Protein AF-A0A820KMX6-F1 (afdb_monomer)

Foldseek 3Di:
DVPDDVVRVVPDPDDDPPPDVVVVVVVVVVVVVVVVVVVVVVVVVVVVVVVVVVVVVVVVVVD

Sequence (63 aa):
GIQGTDVAKQASDIILVDDNLYSIINAIMWSRNLYDSIAKFLQFQLTINIVVALCVFIGACIV

pLDDT: mean 83.45, std 12.1, range [51.72, 96.69]

Structure (mmCIF, N/CA/C/O backbone):
data_AF-A0A820KMX6-F1
#
_entry.id   AF-A0A820KMX6-F1
#
loop_
_atom_site.group_PDB
_atom_site.id
_atom_site.type_symbol
_atom_site.label_atom_id
_atom_site.label_alt_id
_atom_site.label_comp_id
_atom_site.label_asym_id
_atom_site.label_entity_id
_atom_site.label_seq_id
_atom_site.pdbx_PDB_ins_code
_atom_site.Cartn_x
_atom_site.Cartn_y
_atom_site.Cartn_z
_atom_site.occupancy
_atom_site.B_iso_or_equiv
_atom_site.auth_seq_id
_atom_site.auth_comp_id
_atom_site.auth_asym_id
_atom_site.auth_atom_id
_atom_site.pdbx_PDB_model_num
ATOM 1 N N . GLY A 1 1 ? -20.574 -5.653 20.981 1.00 51.72 1 GLY A N 1
ATOM 2 C CA . GLY A 1 1 ? -20.388 -5.699 22.432 1.00 51.72 1 GLY A CA 1
ATOM 3 C C . GLY A 1 1 ? -21.405 -6.561 23.131 1.00 51.72 1 GLY A C 1
ATOM 4 O O . GLY A 1 1 ? -22.457 -6.892 22.575 1.00 51.72 1 GLY A O 1
ATOM 5 N N . ILE A 1 2 ? -21.068 -6.901 24.364 1.00 57.19 2 ILE A N 1
ATOM 6 C CA . ILE A 1 2 ? -21.818 -7.775 25.272 1.00 57.19 2 ILE A CA 1
ATOM 7 C C . ILE A 1 2 ? -23.180 -7.128 25.624 1.00 57.19 2 ILE A C 1
ATOM 9 O O . ILE A 1 2 ? -24.124 -7.829 25.971 1.00 57.19 2 ILE A O 1
ATOM 13 N N . GLN A 1 3 ? -23.314 -5.807 25.421 1.00 62.94 3 GLN A N 1
ATOM 14 C CA . GLN A 1 3 ? -24.553 -5.025 25.581 1.00 62.94 3 GLN A CA 1
ATOM 15 C C . GLN A 1 3 ? -25.190 -4.508 24.269 1.00 62.94 3 GLN A C 1
ATOM 17 O O . GLN A 1 3 ? -26.143 -3.733 24.307 1.00 62.94 3 GLN A O 1
ATOM 22 N N . GLY A 1 4 ? -24.679 -4.888 23.094 1.00 62.16 4 GLY A N 1
ATOM 23 C CA . GLY A 1 4 ? -25.220 -4.412 21.813 1.00 62.16 4 GLY A CA 1
ATOM 24 C C . GLY A 1 4 ? -26.457 -5.197 21.373 1.00 62.16 4 GLY A C 1
ATOM 25 O O . GLY A 1 4 ? -26.401 -6.427 21.320 1.00 62.16 4 GLY A O 1
ATOM 26 N N . THR A 1 5 ? -27.536 -4.499 21.009 1.00 74.12 5 THR A N 1
ATOM 27 C CA . THR A 1 5 ? -28.734 -5.102 20.401 1.00 74.12 5 THR A CA 1
ATOM 28 C C . THR A 1 5 ? -28.385 -5.801 19.083 1.00 74.12 5 THR A C 1
ATOM 30 O O . THR A 1 5 ? -27.523 -5.339 18.333 1.00 74.12 5 THR A O 1
ATOM 33 N N . ASP A 1 6 ? -29.053 -6.914 18.770 1.00 74.12 6 ASP A N 1
ATOM 34 C CA . ASP A 1 6 ? -28.718 -7.718 17.580 1.00 74.12 6 ASP A CA 1
ATOM 35 C C . ASP A 1 6 ? -28.900 -6.947 16.264 1.00 74.12 6 ASP A C 1
ATOM 37 O O . ASP A 1 6 ? -28.138 -7.137 15.318 1.00 74.12 6 ASP A O 1
ATOM 41 N N . VAL A 1 7 ? -29.831 -5.988 16.238 1.00 72.50 7 VAL A N 1
ATOM 42 C CA . VAL A 1 7 ? -30.023 -5.060 15.112 1.00 72.50 7 VAL A CA 1
ATOM 43 C C . VAL A 1 7 ? -28.816 -4.129 14.945 1.00 72.50 7 VAL A C 1
ATOM 45 O O . VAL A 1 7 ? -28.367 -3.897 13.826 1.00 72.50 7 VAL A O 1
ATOM 48 N N . ALA A 1 8 ? -28.236 -3.637 16.045 1.00 67.25 8 ALA A N 1
ATOM 49 C CA . ALA A 1 8 ? -27.033 -2.809 15.993 1.00 67.25 8 ALA A CA 1
ATOM 50 C C . ALA A 1 8 ? -25.793 -3.622 15.584 1.00 67.25 8 ALA A C 1
ATOM 52 O O . ALA A 1 8 ? -24.926 -3.096 14.888 1.00 67.25 8 ALA A O 1
ATOM 53 N N . LYS 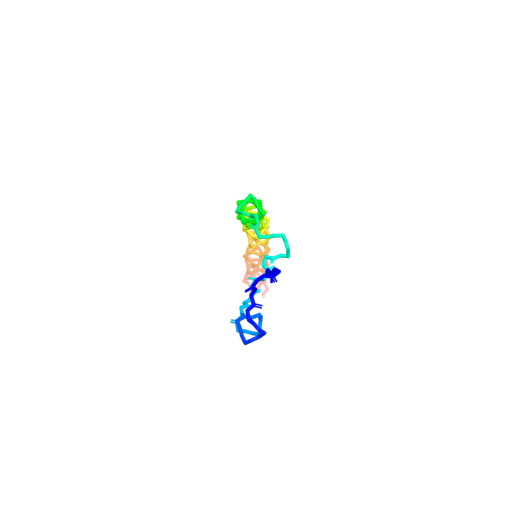A 1 9 ? -25.717 -4.910 15.951 1.00 69.12 9 LYS A N 1
ATOM 54 C CA . LYS A 1 9 ? -24.656 -5.816 15.475 1.00 69.12 9 LYS A CA 1
ATOM 55 C C . LYS A 1 9 ? -24.750 -6.075 13.972 1.00 69.12 9 LYS A C 1
ATOM 57 O O . LYS A 1 9 ? -23.727 -6.066 13.311 1.00 69.12 9 LYS A O 1
ATOM 62 N N . GLN A 1 10 ? -25.945 -6.277 13.419 1.00 66.88 10 GLN A N 1
ATOM 63 C CA . GLN A 1 10 ? -26.095 -6.507 11.974 1.00 66.88 10 GLN A CA 1
ATOM 64 C C . GLN A 1 10 ? -25.894 -5.244 11.126 1.00 66.88 10 GLN A C 1
ATOM 66 O O . GLN A 1 10 ? -25.489 -5.351 9.974 1.00 66.88 10 GLN A O 1
ATOM 71 N N . ALA A 1 11 ? -26.166 -4.059 11.678 1.00 70.75 11 ALA A N 1
ATOM 72 C CA . ALA A 1 11 ? -26.023 -2.788 10.969 1.00 70.75 11 ALA A CA 1
ATOM 73 C C . ALA A 1 11 ? -24.612 -2.169 11.049 1.00 70.75 11 ALA A C 1
ATOM 75 O O . ALA A 1 11 ? -24.385 -1.123 10.445 1.00 70.75 11 ALA A O 1
ATOM 76 N N . SER A 1 12 ? -23.681 -2.751 11.816 1.00 70.56 12 SER A N 1
ATOM 77 C CA . SER A 1 12 ? -22.338 -2.190 12.009 1.00 70.56 12 SER A CA 1
ATOM 78 C C . SER A 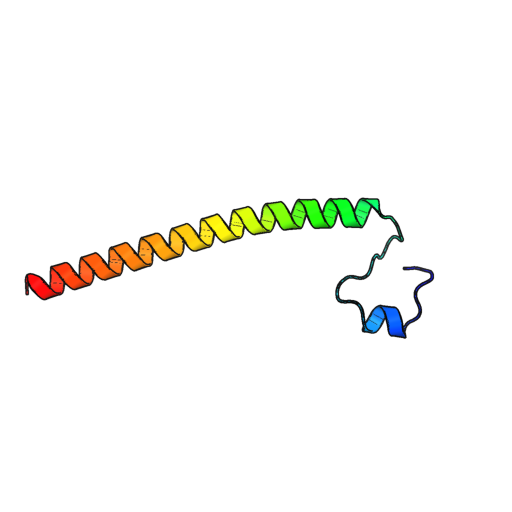1 12 ? -21.275 -2.938 11.203 1.00 70.56 12 SER A C 1
ATOM 80 O O . SER A 1 12 ? -21.112 -4.145 11.345 1.00 70.56 12 SER A O 1
ATOM 82 N N . ASP A 1 13 ? -20.494 -2.195 10.410 1.00 76.50 13 ASP A N 1
ATOM 83 C CA . ASP A 1 13 ? -19.367 -2.732 9.625 1.00 76.50 13 ASP A CA 1
ATOM 84 C C . ASP A 1 13 ? -18.191 -3.195 10.503 1.00 76.50 13 ASP A C 1
ATOM 86 O O . ASP A 1 13 ? -17.362 -4.000 10.080 1.00 76.50 13 ASP A O 1
ATOM 90 N N . ILE A 1 14 ? -18.098 -2.684 11.737 1.00 69.38 14 ILE A N 1
ATOM 91 C CA . ILE A 1 14 ? -17.065 -3.046 12.712 1.00 69.38 14 ILE A CA 1
ATOM 92 C C .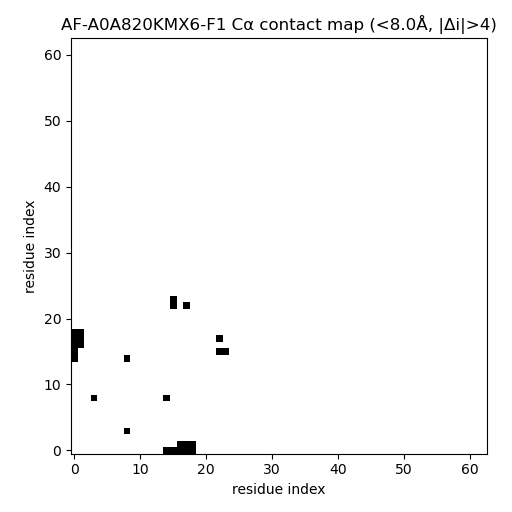 ILE A 1 14 ? -17.718 -3.210 14.086 1.00 69.38 14 ILE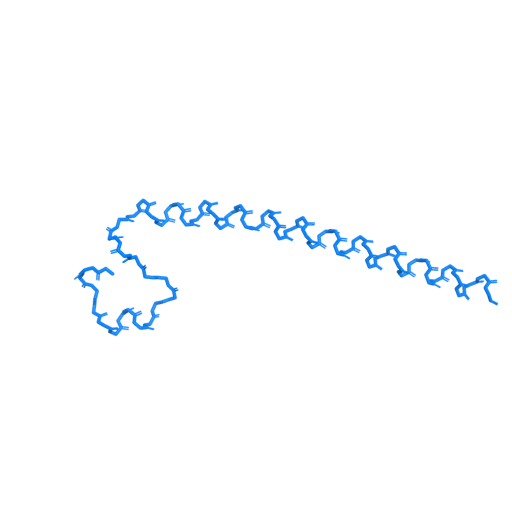 A C 1
ATOM 94 O O . ILE A 1 14 ? -18.200 -2.246 14.681 1.00 69.38 14 ILE A O 1
ATOM 98 N N . ILE A 1 15 ? -17.696 -4.438 14.610 1.00 71.19 15 ILE A N 1
ATOM 99 C CA . ILE A 1 15 ? -18.232 -4.776 15.932 1.00 71.19 15 ILE A CA 1
ATOM 100 C C . ILE A 1 15 ? -17.069 -4.953 16.905 1.00 71.19 15 ILE A C 1
ATOM 102 O O . ILE A 1 15 ? -16.221 -5.828 16.737 1.00 71.19 15 ILE A O 1
ATOM 106 N N . LEU A 1 16 ? -17.065 -4.161 17.973 1.00 69.38 16 LEU A N 1
ATOM 107 C CA . LEU A 1 16 ? -16.161 -4.364 19.102 1.00 69.38 16 LEU A CA 1
ATOM 108 C C . LEU A 1 16 ? -16.601 -5.607 19.887 1.00 69.38 16 LEU A C 1
ATOM 110 O O . LEU A 1 16 ? -17.731 -5.674 20.392 1.00 69.38 16 LEU A O 1
ATOM 114 N N . VAL A 1 17 ? -15.723 -6.613 19.913 1.00 72.12 17 VAL A N 1
ATOM 115 C CA . VAL A 1 17 ? -15.924 -7.885 20.629 1.00 72.12 17 VAL A CA 1
ATOM 116 C C . VAL A 1 17 ? -15.673 -7.690 22.123 1.00 72.12 17 VAL A C 1
ATOM 118 O O . VAL A 1 17 ? -16.520 -8.055 22.932 1.00 72.12 17 VAL A O 1
ATOM 121 N N . ASP A 1 18 ? -14.578 -7.013 22.464 1.00 66.94 18 ASP A N 1
ATOM 122 C CA . ASP A 1 18 ? -14.368 -6.393 23.769 1.00 66.94 18 ASP A CA 1
ATOM 123 C C . ASP A 1 18 ? -14.853 -4.944 23.684 1.00 66.94 18 ASP A C 1
ATOM 125 O O . ASP A 1 18 ? -14.405 -4.213 22.800 1.00 66.94 18 ASP A O 1
ATOM 129 N N . ASP A 1 19 ? -15.753 -4.513 24.576 1.00 68.62 19 ASP A N 1
ATOM 130 C CA . ASP A 1 19 ? -16.294 -3.138 24.660 1.00 68.62 19 ASP A CA 1
ATOM 131 C C . ASP A 1 19 ? -15.227 -2.126 25.150 1.00 68.62 19 ASP A C 1
ATOM 133 O O . ASP A 1 19 ? -15.449 -1.299 26.034 1.00 68.62 19 ASP A O 1
ATOM 137 N N . ASN A 1 20 ? -14.023 -2.212 24.587 1.00 73.44 20 ASN A N 1
ATOM 138 C CA . ASN A 1 20 ? -12.847 -1.470 24.977 1.00 73.44 20 ASN A CA 1
ATOM 139 C C . ASN A 1 20 ? -12.400 -0.515 23.858 1.00 73.44 20 ASN A C 1
ATOM 141 O O . ASN A 1 20 ? -11.999 -0.936 22.769 1.00 73.44 20 ASN 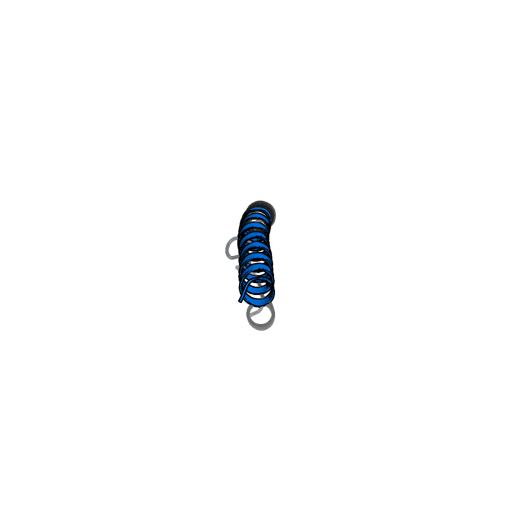A O 1
ATOM 145 N N . LEU A 1 21 ? -12.392 0.786 24.162 1.00 73.56 21 LEU A N 1
ATOM 146 C CA . LEU A 1 21 ? -11.943 1.850 23.259 1.00 73.56 21 LEU A CA 1
ATOM 147 C C . LEU A 1 21 ? -10.468 1.706 22.843 1.00 73.56 21 LEU A C 1
ATOM 149 O O . LEU A 1 21 ? -10.093 2.183 21.771 1.00 73.56 21 LEU A O 1
ATOM 153 N N . TYR A 1 22 ? -9.641 0.995 23.620 1.00 79.69 22 TYR A N 1
ATOM 154 C CA . TYR A 1 22 ? -8.264 0.675 23.222 1.00 79.69 22 TYR A CA 1
ATOM 155 C C . TYR A 1 22 ? -8.202 -0.158 21.925 1.00 79.69 22 TYR A C 1
ATOM 157 O O . TYR A 1 22 ? -7.283 0.024 21.126 1.00 79.69 22 TYR A O 1
ATOM 165 N N . SER A 1 23 ? -9.196 -1.017 21.663 1.00 79.75 23 SER A N 1
ATOM 166 C CA . SER A 1 23 ? -9.264 -1.816 20.430 1.00 79.75 23 SER A CA 1
ATOM 167 C C . SER A 1 23 ? -9.497 -0.942 19.190 1.00 79.75 23 SER A C 1
ATOM 169 O O . SER A 1 23 ? -8.873 -1.154 18.150 1.00 79.75 23 SER A O 1
ATOM 171 N N . ILE A 1 24 ? -10.302 0.120 19.323 1.00 82.94 24 ILE A N 1
ATOM 172 C CA . ILE A 1 24 ? -10.533 1.101 18.249 1.00 82.94 24 ILE A CA 1
ATOM 173 C C . ILE A 1 24 ? -9.228 1.818 17.890 1.00 82.94 24 ILE A C 1
ATOM 175 O O . ILE A 1 24 ? -8.898 1.962 16.714 1.00 82.94 24 ILE A O 1
ATOM 179 N N . ILE A 1 25 ? -8.456 2.241 18.895 1.00 85.19 25 ILE A N 1
ATOM 180 C CA . ILE A 1 25 ? -7.183 2.941 18.673 1.00 85.19 25 ILE A CA 1
ATOM 181 C C . ILE A 1 25 ? -6.187 2.029 17.939 1.00 85.19 25 ILE A C 1
ATOM 183 O O . ILE A 1 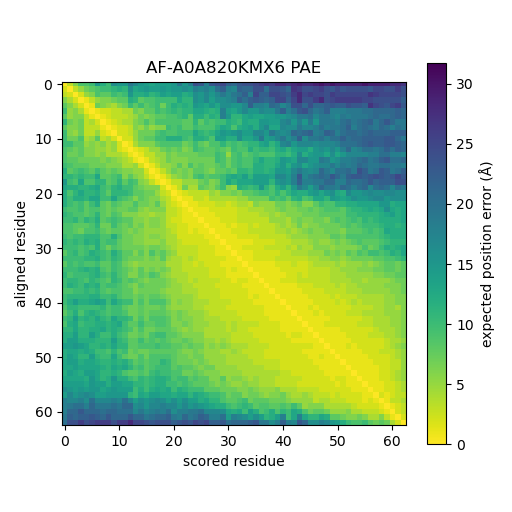25 ? -5.540 2.466 16.984 1.00 85.19 25 ILE A O 1
ATOM 187 N N . ASN A 1 26 ? -6.112 0.751 18.321 1.00 84.19 26 ASN A N 1
ATOM 188 C CA . ASN A 1 26 ? -5.273 -0.235 17.636 1.00 84.19 26 ASN A CA 1
ATOM 189 C C . ASN A 1 26 ? -5.729 -0.483 16.188 1.00 84.19 26 ASN A C 1
ATOM 191 O O . ASN A 1 26 ? -4.891 -0.551 15.286 1.00 84.19 26 ASN A O 1
ATOM 195 N N . ALA A 1 27 ? -7.040 -0.552 15.938 1.00 85.25 27 ALA A N 1
ATOM 196 C CA . ALA A 1 27 ? -7.587 -0.689 14.588 1.00 85.25 27 ALA A CA 1
ATOM 197 C C . ALA A 1 27 ? -7.233 0.515 13.693 1.00 85.25 27 ALA A C 1
ATOM 199 O O . ALA A 1 27 ? -6.850 0.339 12.535 1.00 85.25 27 ALA A O 1
ATOM 200 N N . ILE A 1 28 ? -7.274 1.739 14.233 1.00 87.38 28 ILE A N 1
ATOM 201 C CA . ILE A 1 28 ? -6.859 2.953 13.509 1.00 87.38 28 ILE A CA 1
ATOM 202 C C . ILE A 1 28 ? -5.351 2.934 13.220 1.00 87.38 28 ILE A C 1
ATOM 204 O O . ILE A 1 28 ? -4.928 3.294 12.120 1.00 87.38 28 ILE A O 1
ATOM 208 N N . MET A 1 29 ? -4.525 2.490 14.170 1.00 87.81 29 MET A N 1
ATOM 209 C CA . MET A 1 29 ? -3.081 2.350 13.957 1.00 87.81 29 MET A CA 1
ATOM 210 C C . MET A 1 29 ? -2.772 1.369 12.817 1.00 87.81 29 MET A C 1
ATOM 212 O O . MET A 1 29 ? -1.961 1.675 11.941 1.00 87.81 29 MET A O 1
ATOM 216 N N . TRP A 1 30 ? -3.461 0.227 12.787 1.00 88.62 30 TRP A N 1
ATOM 217 C CA . TRP A 1 30 ? -3.333 -0.750 11.707 1.00 88.62 30 TRP A CA 1
ATOM 218 C C . TRP A 1 30 ? -3.827 -0.199 10.361 1.00 88.62 30 TRP A C 1
ATOM 220 O O . TRP A 1 30 ? -3.163 -0.393 9.343 1.00 88.62 30 TRP A O 1
ATOM 230 N N . SER A 1 31 ? -4.923 0.568 10.361 1.00 90.50 31 SER A N 1
ATOM 231 C CA . SER A 1 31 ? -5.443 1.254 9.168 1.00 90.50 31 SER A CA 1
ATOM 232 C C . SER A 1 31 ? -4.410 2.202 8.542 1.00 90.50 31 SER A C 1
ATOM 234 O O . SER A 1 31 ? -4.197 2.180 7.329 1.00 90.50 31 SER A O 1
ATOM 236 N N . ARG A 1 32 ? -3.678 2.971 9.360 1.00 91.88 32 ARG A N 1
ATOM 237 C CA . ARG A 1 32 ? -2.593 3.837 8.861 1.00 91.88 32 ARG A CA 1
ATOM 238 C C . ARG A 1 32 ? -1.458 3.039 8.219 1.00 91.88 32 ARG A C 1
ATOM 240 O O . ARG A 1 32 ? -0.973 3.421 7.160 1.00 91.88 32 ARG A O 1
ATOM 247 N N . ASN A 1 33 ? -1.068 1.918 8.824 1.00 91.88 33 ASN A N 1
ATOM 248 C CA . ASN A 1 33 ? -0.036 1.049 8.258 1.00 91.88 33 ASN A CA 1
ATOM 249 C C . ASN A 1 33 ? -0.478 0.419 6.923 1.00 91.88 33 ASN A C 1
ATOM 251 O O . ASN A 1 33 ? 0.310 0.345 5.982 1.00 91.88 33 ASN A O 1
ATOM 255 N N . LEU A 1 34 ? -1.749 0.016 6.815 1.00 92.81 34 LEU A N 1
ATOM 256 C CA . LEU A 1 34 ? -2.326 -0.498 5.571 1.00 92.81 34 LEU A CA 1
ATOM 257 C C . LEU A 1 34 ? -2.279 0.555 4.453 1.00 92.81 34 LEU A C 1
ATOM 259 O O . LEU A 1 34 ? -1.887 0.238 3.330 1.00 92.81 34 LEU A O 1
ATOM 263 N N . TYR A 1 35 ? -2.640 1.804 4.761 1.00 93.56 35 TYR A N 1
ATOM 264 C CA . TYR A 1 35 ? -2.602 2.902 3.793 1.00 93.56 35 TYR A CA 1
ATOM 265 C C . TYR A 1 35 ? -1.197 3.105 3.209 1.00 93.56 35 TYR A C 1
ATOM 267 O O . TYR A 1 35 ? -1.044 3.183 1.990 1.00 93.56 35 TYR A O 1
ATOM 275 N N . ASP A 1 36 ? -0.162 3.098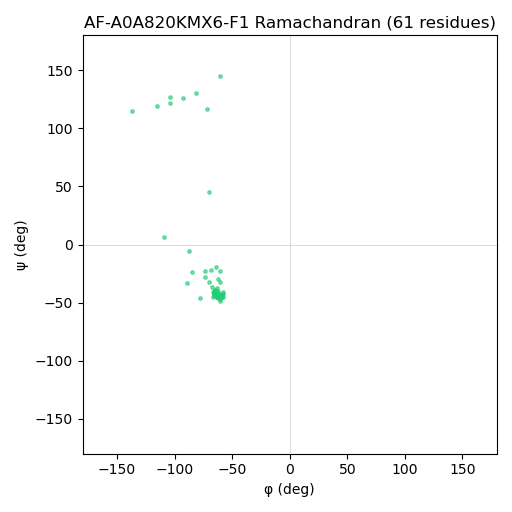 4.053 1.00 93.31 36 ASP A N 1
ATOM 276 C CA . ASP A 1 36 ? 1.229 3.236 3.603 1.00 93.31 36 ASP A CA 1
ATOM 277 C C . ASP A 1 36 ? 1.671 2.067 2.707 1.00 93.31 36 ASP A C 1
ATOM 279 O O . ASP A 1 36 ? 2.398 2.262 1.726 1.00 93.31 36 ASP A O 1
ATOM 283 N N . SER A 1 37 ? 1.225 0.844 3.008 1.00 91.56 37 SER A N 1
ATOM 284 C CA . SER A 1 37 ? 1.471 -0.327 2.158 1.00 91.56 37 SER A CA 1
ATOM 285 C C . SER A 1 37 ? 0.769 -0.217 0.801 1.00 91.56 37 SER A C 1
ATOM 287 O O . SER A 1 37 ? 1.385 -0.506 -0.228 1.00 91.56 37 SER A O 1
ATOM 289 N N . ILE A 1 38 ? -0.486 0.241 0.777 1.00 94.00 38 ILE A N 1
ATOM 290 C CA . ILE A 1 38 ? -1.260 0.425 -0.459 1.00 94.00 38 ILE A CA 1
ATOM 291 C C . ILE A 1 38 ? -0.645 1.530 -1.320 1.00 94.00 38 ILE A C 1
ATOM 293 O O . ILE A 1 38 ? -0.497 1.342 -2.526 1.00 94.00 38 ILE A O 1
ATOM 297 N N . ALA A 1 39 ? -0.230 2.651 -0.727 1.00 93.56 39 ALA A N 1
ATOM 298 C CA . ALA A 1 39 ? 0.400 3.747 -1.459 1.00 93.56 39 ALA A CA 1
ATOM 299 C C . ALA A 1 39 ? 1.691 3.296 -2.165 1.00 93.56 39 ALA A C 1
ATOM 301 O O . ALA A 1 39 ? 1.890 3.595 -3.344 1.00 93.56 39 ALA A O 1
ATOM 302 N N . LYS A 1 40 ? 2.533 2.508 -1.482 1.00 92.19 40 LYS A N 1
ATOM 303 C CA . LYS A 1 40 ? 3.754 1.930 -2.072 1.00 92.19 40 LYS A CA 1
ATOM 304 C C . LYS A 1 40 ? 3.442 0.953 -3.205 1.00 92.19 40 LYS A C 1
ATOM 306 O O . LYS A 1 40 ? 4.116 0.979 -4.234 1.00 92.19 40 LYS A O 1
ATOM 311 N N . PHE A 1 41 ? 2.414 0.121 -3.041 1.00 94.81 41 PHE A N 1
ATOM 312 C CA . PHE A 1 41 ? 1.965 -0.789 -4.095 1.00 94.81 41 PHE A CA 1
ATOM 313 C C . PHE A 1 41 ? 1.458 -0.025 -5.326 1.00 94.81 41 PHE A C 1
ATOM 315 O O . PHE A 1 41 ? 1.854 -0.324 -6.453 1.00 94.81 41 PHE A O 1
ATOM 322 N N . LEU A 1 42 ? 0.642 1.009 -5.113 1.00 95.00 42 LEU A N 1
ATOM 323 C CA . LEU A 1 42 ? 0.100 1.833 -6.189 1.00 95.00 42 LEU A CA 1
ATOM 324 C C . LEU A 1 42 ? 1.207 2.590 -6.933 1.00 95.00 42 LEU A C 1
ATOM 326 O O . LEU A 1 42 ? 1.186 2.658 -8.161 1.00 95.00 42 LEU A O 1
ATOM 330 N N . GLN A 1 43 ? 2.199 3.109 -6.206 1.00 94.25 43 GLN A N 1
ATOM 331 C CA . GLN A 1 43 ? 3.361 3.769 -6.795 1.00 94.25 43 GLN A CA 1
ATOM 332 C C . GLN A 1 43 ? 4.162 2.808 -7.681 1.00 94.25 43 GLN A C 1
ATOM 334 O O . GLN A 1 43 ? 4.504 3.166 -8.806 1.00 94.25 43 GLN A O 1
ATOM 339 N N . PHE A 1 44 ? 4.403 1.578 -7.221 1.00 95.19 44 PHE A N 1
ATOM 340 C CA . PHE A 1 44 ? 5.083 0.556 -8.019 1.00 95.19 44 PHE A CA 1
ATOM 341 C C . PHE A 1 44 ? 4.311 0.226 -9.303 1.00 95.19 44 PHE A C 1
ATOM 343 O O . PHE A 1 44 ? 4.886 0.230 -10.395 1.00 95.19 44 PHE A O 1
ATOM 350 N N . GLN A 1 45 ? 2.995 0.022 -9.191 1.00 94.88 45 GLN A N 1
ATOM 351 C CA . GLN A 1 45 ? 2.140 -0.266 -10.340 1.00 94.88 45 GLN A CA 1
ATOM 352 C C . GLN A 1 45 ? 2.134 0.889 -11.355 1.00 94.88 45 GLN A C 1
ATOM 354 O O . GLN A 1 45 ? 2.223 0.661 -12.563 1.00 94.88 45 GLN A O 1
ATOM 359 N N . LEU A 1 46 ? 2.063 2.135 -10.877 1.00 95.31 46 LEU A N 1
ATOM 360 C CA . LEU A 1 46 ? 2.076 3.325 -11.726 1.00 95.31 46 LEU A CA 1
ATOM 361 C C . LEU A 1 46 ? 3.416 3.487 -12.455 1.00 95.31 46 LEU A C 1
ATOM 363 O O . LEU A 1 46 ? 3.425 3.751 -13.657 1.00 95.31 46 LEU A O 1
ATOM 367 N N . THR A 1 47 ? 4.542 3.286 -11.762 1.00 96.00 47 THR A N 1
ATOM 368 C CA . THR A 1 47 ? 5.876 3.335 -12.376 1.00 96.00 47 THR A CA 1
ATOM 369 C C . THR A 1 47 ? 6.013 2.306 -13.496 1.00 96.00 47 THR A C 1
ATOM 371 O O . THR A 1 47 ? 6.478 2.661 -14.579 1.00 96.00 47 THR A O 1
ATOM 374 N N . ILE A 1 48 ? 5.560 1.065 -13.285 1.00 96.69 48 ILE A N 1
ATOM 375 C CA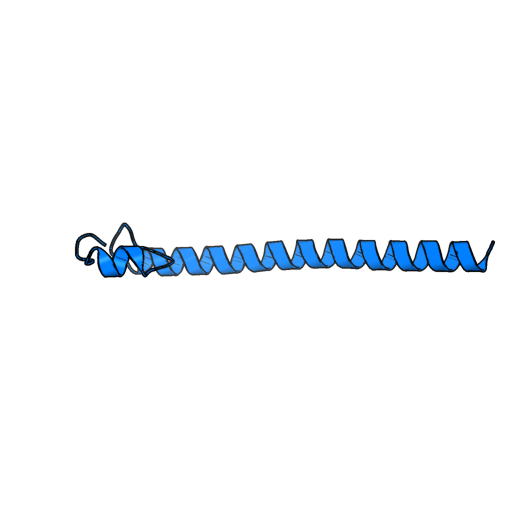 . ILE A 1 48 ? 5.581 0.028 -14.329 1.00 96.69 48 ILE A CA 1
ATOM 376 C C . ILE A 1 48 ? 4.745 0.454 -15.534 1.00 96.69 48 ILE A C 1
ATOM 378 O O . ILE A 1 48 ? 5.231 0.397 -16.662 1.00 96.69 48 ILE A O 1
ATOM 382 N N . ASN A 1 49 ? 3.513 0.914 -15.304 1.00 95.31 49 ASN A N 1
ATOM 383 C CA . ASN A 1 49 ? 2.623 1.324 -16.389 1.00 95.31 49 ASN A CA 1
ATOM 384 C C . ASN A 1 49 ? 3.240 2.442 -17.247 1.00 95.31 49 ASN A C 1
ATOM 386 O O . ASN A 1 49 ? 3.162 2.381 -18.473 1.00 95.31 49 ASN A O 1
ATOM 390 N N . ILE A 1 50 ? 3.900 3.426 -16.627 1.00 96.06 50 ILE A N 1
ATOM 391 C CA . ILE A 1 50 ? 4.580 4.512 -17.349 1.00 96.06 50 ILE A CA 1
ATOM 392 C C . ILE A 1 50 ? 5.772 3.981 -18.155 1.00 96.06 50 ILE A C 1
ATOM 394 O O . ILE A 1 50 ? 5.920 4.332 -19.325 1.00 96.06 50 ILE A O 1
ATOM 398 N N . VAL A 1 51 ? 6.611 3.122 -17.566 1.00 96.19 51 VAL A N 1
ATOM 399 C CA . VAL A 1 51 ? 7.777 2.544 -18.258 1.00 96.19 51 VAL A CA 1
ATOM 400 C C . VAL A 1 51 ? 7.345 1.721 -19.469 1.00 96.19 51 VAL A C 1
ATOM 402 O O . VAL A 1 51 ? 7.921 1.871 -20.546 1.00 96.19 51 VAL A O 1
ATOM 405 N N . VAL A 1 52 ? 6.308 0.894 -19.322 1.00 95.62 52 VAL A N 1
ATOM 406 C CA . VAL A 1 52 ? 5.755 0.097 -20.426 1.00 95.62 52 VAL A CA 1
ATOM 407 C C . VAL A 1 52 ? 5.195 1.004 -21.518 1.00 95.62 52 VAL A C 1
ATOM 409 O O . VAL A 1 52 ? 5.506 0.795 -22.689 1.00 95.62 52 VAL A O 1
ATOM 412 N N . ALA A 1 53 ? 4.434 2.040 -21.156 1.00 95.50 53 ALA A N 1
ATOM 413 C CA . ALA A 1 53 ? 3.889 2.989 -22.123 1.00 95.50 53 ALA A CA 1
ATOM 414 C C . ALA A 1 53 ? 4.995 3.692 -22.928 1.00 95.50 53 ALA A C 1
ATOM 416 O O . ALA A 1 53 ? 4.914 3.756 -24.154 1.00 95.50 53 ALA A O 1
ATOM 417 N N . LEU A 1 54 ? 6.057 4.159 -22.262 1.00 95.12 54 LEU A N 1
ATOM 418 C CA . LEU A 1 54 ? 7.205 4.783 -22.927 1.00 95.12 54 LEU A CA 1
ATOM 419 C C . LEU A 1 54 ? 7.968 3.792 -23.812 1.00 95.12 54 LEU A C 1
ATOM 421 O O . LEU A 1 54 ? 8.344 4.138 -24.928 1.00 95.12 54 LEU A O 1
ATOM 425 N N . CYS A 1 55 ? 8.177 2.561 -23.343 1.00 93.12 55 CYS A N 1
ATOM 426 C CA . CYS A 1 55 ? 8.873 1.525 -24.103 1.00 93.12 55 CYS A CA 1
ATOM 427 C C . CYS A 1 55 ? 8.116 1.162 -25.389 1.00 93.12 55 CYS A C 1
ATOM 429 O O . CYS A 1 55 ? 8.719 1.115 -26.460 1.00 93.12 55 CYS A O 1
ATOM 431 N N . VAL A 1 56 ? 6.793 0.988 -25.302 1.00 94.81 56 VAL A N 1
ATOM 432 C CA . VAL A 1 56 ? 5.933 0.731 -26.466 1.00 94.81 56 VAL A CA 1
ATOM 433 C C . VAL A 1 56 ? 5.911 1.934 -27.405 1.00 94.81 56 VAL A C 1
ATOM 435 O O . VAL A 1 56 ? 6.028 1.753 -28.612 1.00 94.81 56 VAL A O 1
ATOM 438 N N . PHE A 1 57 ? 5.810 3.156 -26.874 1.00 93.94 57 PHE A N 1
ATOM 439 C CA . PHE A 1 57 ? 5.813 4.374 -27.687 1.00 93.94 57 PHE A CA 1
ATOM 440 C C . PHE A 1 57 ? 7.125 4.543 -28.464 1.00 93.94 57 PHE A C 1
ATOM 442 O O . PHE A 1 57 ? 7.104 4.792 -29.664 1.00 93.94 57 PHE A O 1
ATOM 449 N N . ILE A 1 58 ? 8.272 4.354 -27.807 1.00 94.38 58 ILE A N 1
ATOM 450 C CA . ILE A 1 58 ? 9.586 4.424 -28.457 1.00 94.38 58 ILE A CA 1
ATOM 451 C C . ILE A 1 58 ? 9.747 3.288 -29.474 1.00 94.38 58 ILE A C 1
ATOM 453 O O . ILE A 1 58 ? 10.198 3.536 -30.588 1.00 94.38 58 ILE A O 1
ATOM 457 N N . GLY A 1 59 ? 9.341 2.063 -29.127 1.00 91.56 59 GLY A N 1
ATOM 458 C CA . GLY A 1 59 ? 9.360 0.928 -30.051 1.00 91.56 59 GLY A CA 1
ATOM 459 C C . GLY A 1 59 ? 8.522 1.175 -31.307 1.00 91.56 59 GLY A C 1
ATOM 460 O O . GLY A 1 59 ? 8.986 0.892 -32.404 1.00 91.56 59 GLY A O 1
ATOM 461 N N . ALA A 1 60 ? 7.334 1.764 -31.157 1.00 90.94 60 ALA A N 1
ATOM 462 C CA . ALA A 1 60 ? 6.448 2.114 -32.266 1.00 90.94 60 ALA A CA 1
ATOM 463 C C . ALA A 1 60 ? 6.924 3.321 -33.094 1.00 90.94 60 ALA A C 1
ATOM 465 O O . ALA A 1 60 ? 6.503 3.463 -34.231 1.00 90.94 60 ALA A O 1
ATOM 466 N N . CYS A 1 61 ? 7.754 4.206 -32.534 1.00 86.62 61 CYS A N 1
ATOM 467 C CA . CYS A 1 61 ? 8.345 5.327 -3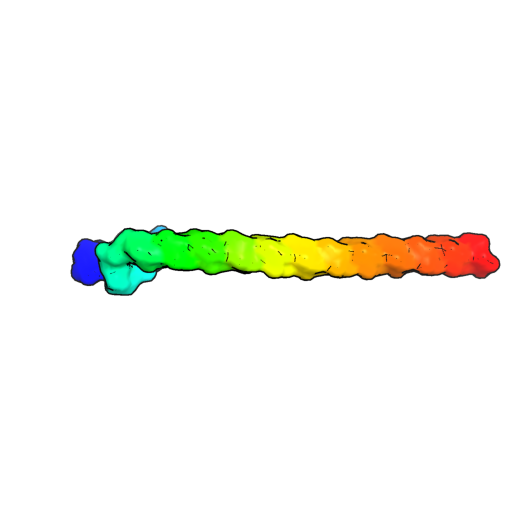3.274 1.00 86.62 61 CYS A CA 1
ATOM 468 C C . CYS A 1 61 ? 9.624 4.938 -34.036 1.00 86.62 61 CYS A C 1
ATOM 470 O O . CYS A 1 61 ? 10.012 5.646 -34.963 1.00 86.62 61 CYS A O 1
ATOM 472 N N . ILE A 1 62 ? 10.320 3.879 -33.604 1.00 84.50 62 ILE A N 1
ATOM 473 C CA . ILE A 1 62 ? 11.559 3.388 -34.232 1.00 84.50 62 ILE A CA 1
ATOM 474 C C . ILE A 1 62 ? 11.271 2.360 -35.340 1.00 84.50 62 ILE A C 1
ATOM 476 O O . ILE A 1 62 ? 12.039 2.289 -36.300 1.00 84.50 62 ILE A O 1
ATOM 480 N N . VAL A 1 63 ? 10.208 1.561 -35.191 1.00 64.88 63 VAL A N 1
ATOM 481 C CA . VAL A 1 63 ? 9.684 0.626 -36.209 1.00 64.88 63 VAL A CA 1
ATOM 482 C C . VAL A 1 63 ? 8.796 1.366 -37.199 1.00 64.88 63 VAL A C 1
ATOM 484 O O . VAL A 1 63 ? 8.940 1.095 -38.411 1.00 64.88 63 VAL A O 1
#

InterPro domains:
  IPR036412 HAD-like superfamily [SSF56784] (4-56)

Radius of gyration: 22.6 Å; Cα contacts (8 Å, |Δi|>4): 13; chains: 1; bounding box: 42×13×62 Å

Secondary structure (DSSP, 8-state):
-TT--HHHHHT-SS--SS--HHHHHHHHHHHHHHHHHHHHHHHHHHHHHHHHHHHHHHHHHH-

Solvent-accessible surface area (backbone atoms only — not comparable to full-atom values): 3748 Å² total; per-residue (Å²): 63,97,84,55,53,70,68,59,58,73,73,42,98,73,76,46,77,62,87,45,72,68,57,54,54,53,51,54,54,50,51,53,55,50,50,58,53,50,52,53,51,51,52,54,52,50,52,50,54,52,52,52,51,52,52,51,52,52,51,65,72,74,105

Organism: NCBI:txid392033

Mean predicted aligned error: 8.98 Å